Protein AF-A0A177ML89-F1 (afdb_monomer_lite)

pLDDT: mean 73.44, std 17.37, range [39.09, 95.12]

Radius of gyration: 21.92 Å; chains: 1; bounding box: 65×39×32 Å

Structure (mmCIF, N/CA/C/O backbone):
data_AF-A0A177ML89-F1
#
_entry.id   AF-A0A177ML89-F1
#
loop_
_atom_site.group_PDB
_atom_site.id
_atom_site.type_symbol
_atom_site.label_atom_id
_atom_site.label_alt_id
_atom_site.label_comp_id
_atom_site.label_asym_id
_atom_site.label_entity_id
_atom_site.label_seq_id
_atom_site.pdbx_PDB_ins_code
_atom_site.Cartn_x
_atom_site.Cartn_y
_atom_site.Cartn_z
_atom_site.occupancy
_atom_site.B_iso_or_equiv
_atom_site.auth_seq_id
_atom_site.auth_comp_id
_atom_site.auth_asym_id
_atom_site.auth_atom_id
_atom_site.pdbx_PDB_model_num
ATOM 1 N N . MET A 1 1 ? 50.183 16.265 -13.213 1.00 39.09 1 MET A N 1
ATOM 2 C CA . MET A 1 1 ? 48.729 16.297 -13.477 1.00 39.09 1 MET A CA 1
ATOM 3 C C . MET A 1 1 ? 48.058 15.304 -12.548 1.00 39.09 1 MET A C 1
ATOM 5 O O . MET A 1 1 ? 48.103 14.121 -12.831 1.00 39.09 1 MET A O 1
ATOM 9 N N . ASN A 1 2 ? 47.498 15.774 -11.433 1.00 43.50 2 ASN A N 1
ATOM 10 C CA . ASN A 1 2 ? 46.621 14.971 -10.582 1.00 43.50 2 ASN A CA 1
ATOM 11 C C . ASN A 1 2 ? 45.280 15.697 -10.546 1.00 43.50 2 ASN A C 1
ATOM 13 O O . ASN A 1 2 ? 45.191 16.804 -10.016 1.00 43.50 2 ASN A O 1
ATOM 17 N N . ALA A 1 3 ? 44.280 15.111 -11.200 1.00 46.78 3 ALA A N 1
ATOM 18 C CA . ALA A 1 3 ? 42.912 15.593 -11.169 1.00 46.78 3 ALA A CA 1
ATOM 19 C C . ALA A 1 3 ? 42.415 15.473 -9.723 1.00 46.78 3 ALA A C 1
ATOM 21 O O . ALA A 1 3 ? 42.230 14.373 -9.206 1.00 46.78 3 ALA A O 1
ATOM 22 N N . ILE A 1 4 ? 42.287 16.612 -9.044 1.00 54.03 4 ILE A N 1
ATOM 23 C CA . ILE A 1 4 ? 41.677 16.676 -7.720 1.00 54.03 4 ILE A CA 1
ATOM 24 C C . ILE A 1 4 ? 40.181 16.496 -7.956 1.00 54.03 4 ILE A C 1
ATOM 26 O O . ILE A 1 4 ? 39.497 17.409 -8.404 1.00 54.03 4 ILE A O 1
ATOM 30 N N . ASP A 1 5 ? 39.715 15.277 -7.718 1.00 54.53 5 ASP A N 1
ATOM 31 C CA . ASP A 1 5 ? 38.312 14.890 -7.709 1.00 54.53 5 ASP A CA 1
ATOM 32 C C . ASP A 1 5 ? 37.587 15.643 -6.574 1.00 54.53 5 ASP A C 1
ATOM 34 O O . ASP A 1 5 ? 37.682 15.291 -5.395 1.00 54.53 5 ASP A O 1
ATOM 38 N N . GLN A 1 6 ? 36.944 16.761 -6.928 1.00 54.84 6 GLN A N 1
ATOM 39 C CA . GLN A 1 6 ? 36.254 17.693 -6.027 1.00 54.84 6 GLN A CA 1
ATOM 40 C C . GLN A 1 6 ? 34.826 17.220 -5.701 1.00 54.84 6 GLN A C 1
ATOM 42 O O . GLN A 1 6 ? 33.858 17.963 -5.867 1.00 54.84 6 GLN A O 1
ATOM 47 N N . SER A 1 7 ? 34.656 15.981 -5.232 1.00 51.50 7 SER A N 1
ATOM 48 C CA . SER A 1 7 ? 33.344 15.549 -4.738 1.00 51.50 7 SER A CA 1
ATOM 49 C C . SER A 1 7 ? 33.083 16.102 -3.328 1.00 51.50 7 SER A C 1
ATOM 51 O O . SER A 1 7 ? 33.791 15.803 -2.366 1.00 51.50 7 SER A O 1
ATOM 53 N N . LEU A 1 8 ? 32.023 16.906 -3.188 1.00 55.88 8 LEU A N 1
ATOM 54 C CA . LEU A 1 8 ? 31.578 17.529 -1.926 1.00 55.88 8 LEU A CA 1
ATOM 55 C C . LEU A 1 8 ? 31.079 16.523 -0.865 1.00 55.88 8 LEU A C 1
ATOM 57 O O . LEU A 1 8 ? 30.734 16.921 0.244 1.00 55.88 8 LEU A O 1
ATOM 61 N N . ASN A 1 9 ? 31.050 15.226 -1.190 1.00 56.88 9 ASN A N 1
ATOM 62 C CA . ASN A 1 9 ? 30.492 14.159 -0.354 1.00 56.88 9 ASN A CA 1
ATOM 63 C C . ASN A 1 9 ? 31.557 13.235 0.265 1.00 56.88 9 ASN A C 1
ATOM 65 O O . ASN A 1 9 ? 31.221 12.162 0.768 1.00 56.88 9 ASN A O 1
ATOM 69 N N . ARG A 1 10 ? 32.844 13.606 0.242 1.00 56.50 10 ARG A N 1
ATOM 70 C CA . ARG A 1 10 ? 33.887 12.813 0.909 1.00 56.50 10 ARG A CA 1
ATOM 71 C C . ARG A 1 10 ? 33.849 13.020 2.424 1.00 56.50 10 ARG A C 1
ATOM 73 O O . ARG A 1 10 ? 34.308 14.035 2.940 1.00 56.50 10 ARG A O 1
ATOM 80 N N . LEU A 1 11 ? 33.333 12.023 3.137 1.00 55.84 11 LEU A N 1
ATOM 81 C CA . LEU A 1 11 ? 33.464 11.916 4.589 1.00 55.84 11 LEU A CA 1
ATOM 82 C C . LEU A 1 11 ? 34.917 11.531 4.935 1.00 55.84 11 LEU A C 1
ATOM 84 O O . LEU A 1 11 ? 35.426 10.558 4.373 1.00 55.84 11 LEU A O 1
ATOM 88 N N . PRO A 1 12 ? 35.621 12.266 5.816 1.00 56.84 12 PRO A N 1
ATOM 89 C CA . PRO A 1 12 ? 36.996 11.935 6.173 1.00 56.84 12 PRO A CA 1
ATOM 90 C C . PRO A 1 12 ? 37.087 10.576 6.886 1.00 56.84 12 PRO A C 1
ATOM 92 O O . PRO A 1 12 ? 36.226 10.202 7.680 1.00 56.84 12 PRO A O 1
ATOM 95 N N . CYS A 1 13 ? 38.168 9.835 6.642 1.00 56.53 13 CYS A N 1
ATOM 96 C CA . CYS A 1 13 ? 38.415 8.503 7.213 1.00 56.53 13 CYS A CA 1
ATOM 97 C C . CYS A 1 13 ? 38.526 8.480 8.753 1.00 56.53 13 CYS A C 1
ATOM 99 O O . CYS A 1 13 ? 38.340 7.430 9.360 1.00 56.53 13 CYS A O 1
ATOM 101 N N . HIS A 1 14 ? 38.746 9.635 9.388 1.00 58.91 14 HIS A N 1
ATOM 102 C CA . HIS A 1 14 ? 38.721 9.825 10.844 1.00 58.91 14 HIS A CA 1
ATOM 103 C C . HIS A 1 14 ? 37.469 10.589 11.303 1.00 58.91 14 HIS A C 1
ATOM 105 O O . HIS A 1 14 ? 37.539 11.492 12.137 1.00 58.91 14 HIS A O 1
ATOM 111 N N . THR A 1 15 ? 36.312 10.273 10.717 1.00 53.53 15 THR A N 1
ATOM 112 C CA . THR A 1 15 ? 35.036 10.831 11.176 1.00 53.53 15 THR A CA 1
ATOM 113 C C . THR A 1 15 ? 34.656 10.170 12.494 1.00 53.53 15 THR A C 1
ATOM 115 O O . THR A 1 15 ? 34.278 9.003 12.541 1.00 53.53 15 THR A O 1
ATOM 118 N N . ASP A 1 16 ? 34.774 10.926 13.580 1.00 58.97 16 ASP A N 1
ATOM 119 C CA . ASP A 1 16 ? 34.318 10.510 14.900 1.00 58.97 16 ASP A CA 1
ATOM 120 C C . ASP A 1 16 ? 32.780 10.556 14.939 1.00 58.97 16 ASP A C 1
ATOM 122 O O . ASP A 1 16 ? 32.165 11.595 15.202 1.00 58.97 16 ASP A O 1
ATOM 126 N N . TRP A 1 17 ? 32.146 9.432 14.592 1.00 57.22 17 TRP A N 1
ATOM 127 C CA . TRP A 1 17 ? 30.692 9.308 14.431 1.00 57.22 17 TRP A CA 1
ATOM 128 C C . TRP A 1 17 ? 29.907 9.651 15.704 1.00 57.22 17 TRP A C 1
ATOM 130 O O . TRP A 1 17 ? 28.783 10.134 15.603 1.00 57.22 17 TRP A O 1
ATOM 140 N N . ARG A 1 18 ? 30.526 9.536 16.891 1.00 56.75 18 ARG A N 1
ATOM 141 C CA . ARG A 1 18 ? 29.930 9.954 18.176 1.00 56.75 18 ARG A CA 1
ATOM 142 C C . ARG A 1 18 ? 29.671 11.458 18.266 1.00 56.75 18 ARG A C 1
ATOM 144 O O . ARG A 1 18 ? 28.838 11.902 19.047 1.00 56.75 18 ARG A O 1
ATOM 151 N N . ARG A 1 19 ? 30.360 12.277 17.462 1.00 55.75 19 ARG A N 1
ATOM 152 C CA . ARG A 1 19 ? 30.059 13.714 17.352 1.00 55.75 19 ARG A CA 1
ATOM 153 C C . ARG A 1 19 ? 28.910 14.003 16.390 1.00 55.75 19 ARG A C 1
ATOM 155 O O . ARG A 1 19 ? 28.427 15.134 16.399 1.00 55.75 19 ARG A O 1
ATOM 162 N N . TYR A 1 20 ? 28.468 13.037 15.587 1.00 53.50 20 TYR A N 1
ATOM 163 C CA . TYR A 1 20 ? 27.451 13.184 14.540 1.00 53.50 20 TYR A CA 1
ATOM 164 C C . TYR A 1 20 ? 26.111 12.509 14.875 1.00 53.50 20 TYR A C 1
ATOM 166 O O . TYR A 1 20 ? 25.277 12.370 13.987 1.00 53.50 20 TYR A O 1
ATOM 174 N N . ASP A 1 21 ? 25.835 12.205 16.148 1.00 55.53 21 ASP A N 1
ATOM 175 C CA . ASP A 1 21 ? 24.526 11.680 16.600 1.00 55.53 21 ASP A CA 1
ATOM 176 C C . ASP A 1 21 ? 23.336 12.631 16.343 1.00 55.53 21 ASP A C 1
ATOM 178 O O . ASP A 1 21 ? 22.182 12.310 16.615 1.00 55.53 21 ASP A O 1
ATOM 182 N N . SER A 1 22 ? 23.584 13.819 15.789 1.00 55.94 22 SER A N 1
ATOM 183 C CA . SER A 1 22 ? 22.546 14.724 15.301 1.00 55.94 22 SER A CA 1
ATOM 184 C C . SER A 1 22 ? 22.895 15.227 13.893 1.0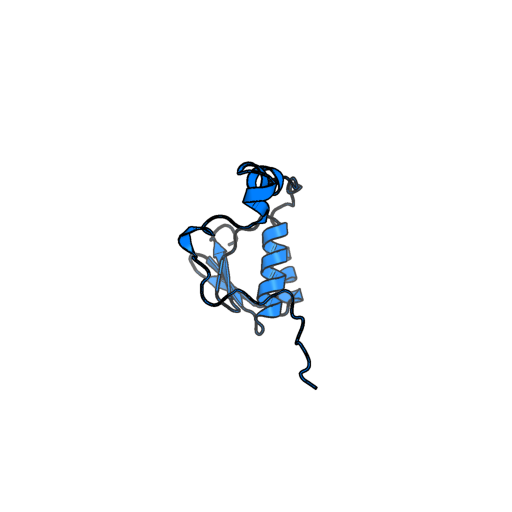0 55.94 22 SER A C 1
ATOM 186 O O . SER A 1 22 ? 23.949 15.853 13.716 1.00 55.94 22 SER A O 1
ATOM 188 N N . PRO A 1 23 ? 22.025 14.992 12.885 1.00 59.84 23 PRO A N 1
ATOM 189 C CA . PRO A 1 23 ? 22.184 15.527 11.538 1.00 59.84 23 PRO A CA 1
ATOM 190 C C . PRO A 1 23 ? 22.497 17.025 11.561 1.00 59.84 23 PRO A C 1
ATOM 192 O O . PRO A 1 23 ? 21.910 17.775 12.343 1.00 59.84 23 PRO A O 1
ATOM 195 N N . THR A 1 24 ? 23.386 17.483 10.677 1.00 58.41 24 THR A N 1
ATOM 196 C CA . THR A 1 24 ? 23.873 18.877 10.585 1.00 58.41 24 THR A CA 1
ATOM 197 C C . THR A 1 24 ? 22.745 19.918 10.582 1.00 58.41 24 THR A C 1
ATOM 199 O O . THR A 1 24 ? 22.886 21.018 11.114 1.00 58.41 24 THR A O 1
ATOM 202 N N . VAL A 1 25 ? 21.586 19.542 10.044 1.00 53.50 25 VAL A N 1
ATOM 203 C CA . VAL A 1 25 ? 20.375 20.364 10.000 1.00 53.50 25 VAL A CA 1
ATOM 204 C C . VAL A 1 25 ? 19.792 20.625 11.403 1.00 53.50 25 VAL A C 1
ATOM 206 O O . VAL A 1 25 ? 19.393 21.750 11.699 1.00 53.50 25 VAL A O 1
ATOM 209 N N . ILE A 1 26 ? 19.828 19.638 12.308 1.00 56.66 26 ILE A N 1
ATOM 210 C CA . ILE A 1 26 ? 19.374 19.770 13.707 1.00 56.66 26 ILE A CA 1
ATOM 211 C C . ILE A 1 26 ? 20.322 20.669 14.507 1.00 56.66 26 ILE A C 1
ATOM 213 O O . ILE A 1 26 ? 19.872 21.453 15.339 1.00 56.66 26 ILE A O 1
ATOM 217 N N . ARG A 1 27 ? 21.631 20.627 14.226 1.00 60.47 27 ARG A N 1
ATOM 218 C CA . ARG A 1 27 ? 22.597 21.544 14.855 1.00 60.47 27 ARG A CA 1
ATOM 219 C C . ARG A 1 27 ? 22.345 23.004 14.492 1.00 60.47 27 ARG A C 1
ATOM 221 O O . ARG A 1 27 ? 22.423 23.864 15.361 1.00 60.47 27 ARG A O 1
ATOM 228 N N . ARG A 1 28 ? 22.043 23.286 13.220 1.0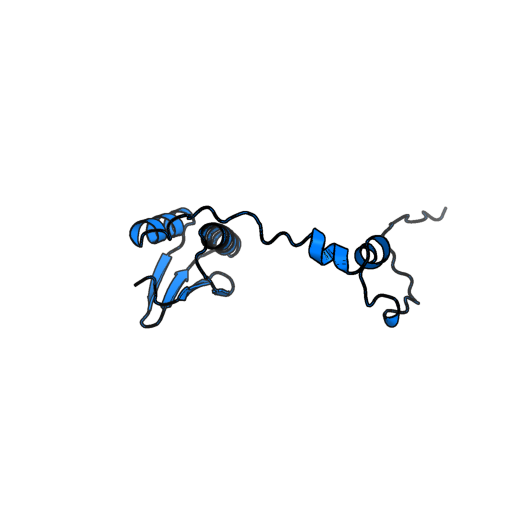0 61.94 28 ARG A N 1
ATOM 229 C CA . ARG A 1 28 ? 21.853 24.662 12.734 1.00 61.94 28 ARG A CA 1
ATOM 230 C C . ARG A 1 28 ? 20.524 25.272 13.177 1.00 61.94 28 ARG A C 1
ATOM 232 O O . ARG A 1 28 ? 20.453 26.473 13.405 1.00 61.94 28 ARG A O 1
ATOM 239 N N . HIS A 1 29 ? 19.479 24.457 13.285 1.00 58.16 29 HIS A N 1
ATOM 240 C CA . HIS A 1 29 ? 18.121 24.935 13.545 1.00 58.16 29 HIS A CA 1
ATOM 241 C C . HIS A 1 29 ? 17.573 24.532 14.927 1.00 58.16 29 HIS A C 1
ATOM 243 O O . HIS A 1 29 ? 16.437 24.875 15.259 1.00 58.16 29 HIS A O 1
ATOM 249 N N . GLY A 1 30 ? 18.370 23.848 15.749 1.00 63.72 30 GLY A N 1
ATOM 250 C CA . GLY A 1 30 ? 17.980 23.357 17.068 1.00 63.72 30 GLY A CA 1
ATOM 251 C C . GLY A 1 30 ? 17.058 22.135 17.012 1.00 63.72 30 GLY A C 1
ATOM 252 O O . GLY A 1 30 ? 16.520 21.770 15.966 1.00 63.72 30 GLY A O 1
ATOM 253 N N . ARG A 1 31 ? 16.840 21.505 18.173 1.00 60.41 31 ARG A N 1
ATOM 254 C CA . ARG A 1 31 ? 15.994 20.303 18.336 1.00 60.41 31 ARG A 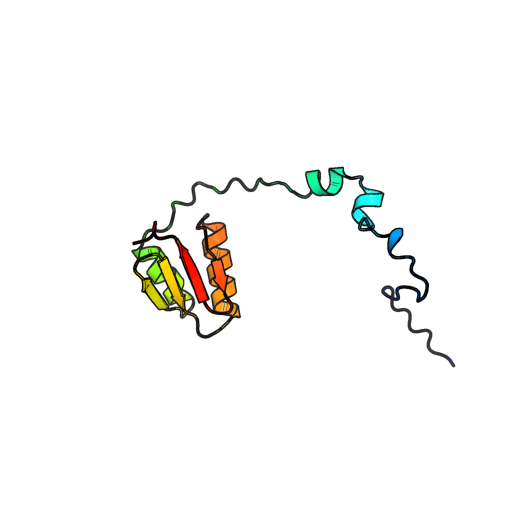CA 1
ATOM 255 C C . ARG A 1 31 ? 14.562 20.500 17.805 1.00 60.41 31 ARG A C 1
ATOM 257 O O . ARG A 1 31 ? 13.995 19.578 17.231 1.00 60.41 31 ARG A O 1
ATOM 264 N N . GLY A 1 32 ? 14.046 21.730 17.874 1.00 57.72 32 GLY A N 1
ATOM 265 C CA . GLY A 1 32 ? 12.747 22.124 17.313 1.00 57.72 32 GLY A CA 1
ATOM 266 C C . GLY A 1 32 ? 12.693 22.226 15.780 1.00 57.72 32 GLY A C 1
ATOM 267 O O . GLY A 1 32 ? 11.659 22.583 15.226 1.00 57.72 32 GLY A O 1
ATOM 268 N N . PHE A 1 33 ? 13.777 21.945 15.047 1.00 64.62 33 PHE A N 1
ATOM 269 C CA . PHE A 1 33 ? 13.734 21.878 13.581 1.00 64.62 33 PHE A CA 1
ATOM 270 C C . PHE A 1 33 ? 12.865 20.727 13.075 1.00 64.62 33 PHE A C 1
ATOM 272 O O . PHE A 1 33 ? 12.096 20.912 12.131 1.00 64.62 33 PHE A O 1
ATOM 279 N N . LEU A 1 34 ? 12.967 19.560 13.719 1.00 57.56 34 LEU A N 1
ATOM 280 C CA . LEU A 1 34 ? 12.098 18.427 13.417 1.00 57.56 34 LEU A CA 1
ATOM 281 C C . LEU A 1 34 ? 10.653 18.750 13.797 1.00 57.56 34 LEU A C 1
ATOM 283 O O . LEU A 1 34 ? 9.762 18.459 13.017 1.00 57.56 34 LEU A O 1
ATOM 287 N N . GLU A 1 35 ? 10.429 19.449 14.911 1.00 60.16 35 GLU A N 1
ATOM 288 C CA . GLU A 1 35 ? 9.088 19.885 15.331 1.00 60.16 35 GLU A CA 1
ATOM 289 C C . GLU A 1 35 ? 8.467 20.907 14.364 1.00 60.16 35 GLU A C 1
ATOM 291 O O . GLU A 1 35 ? 7.268 20.878 14.124 1.00 60.16 35 GLU A O 1
ATOM 296 N N . ARG A 1 36 ? 9.271 21.788 13.749 1.00 55.97 36 ARG A N 1
ATOM 297 C CA . ARG A 1 36 ? 8.792 22.744 12.730 1.00 55.97 36 ARG A CA 1
ATOM 298 C C . ARG A 1 36 ? 8.579 22.117 11.353 1.00 55.97 36 ARG A C 1
ATOM 300 O O . ARG A 1 36 ? 7.730 22.587 10.598 1.00 55.97 36 ARG A O 1
ATOM 307 N N . SER A 1 37 ? 9.373 21.102 11.015 1.00 55.97 37 SER A N 1
ATOM 308 C CA . SER A 1 37 ? 9.285 20.388 9.732 1.00 55.97 37 SER A CA 1
ATOM 309 C C . SER A 1 37 ? 8.217 19.298 9.759 1.00 55.97 37 SER A C 1
ATOM 311 O O . SER A 1 37 ? 7.660 18.946 8.723 1.00 55.97 37 SER A O 1
ATOM 313 N N . PHE A 1 38 ? 7.893 18.790 10.947 1.00 48.00 38 PHE A N 1
ATOM 314 C CA . PHE A 1 38 ? 6.768 17.905 11.169 1.00 48.00 38 PHE A CA 1
ATOM 315 C C . PHE A 1 38 ? 5.526 18.759 11.415 1.00 48.00 38 PHE A C 1
ATOM 317 O O . PHE A 1 38 ? 5.147 19.044 12.544 1.00 48.00 38 PHE A O 1
ATOM 324 N N . LYS A 1 39 ? 4.894 19.198 10.327 1.00 53.84 39 LYS A N 1
ATOM 325 C CA . LYS A 1 39 ? 3.491 19.607 10.370 1.00 53.84 39 LYS A CA 1
ATOM 326 C C . LYS A 1 39 ? 2.644 18.344 10.173 1.00 53.84 39 LYS A C 1
ATOM 328 O O . LYS A 1 39 ? 2.463 17.952 9.019 1.00 53.84 39 LYS A O 1
ATOM 333 N N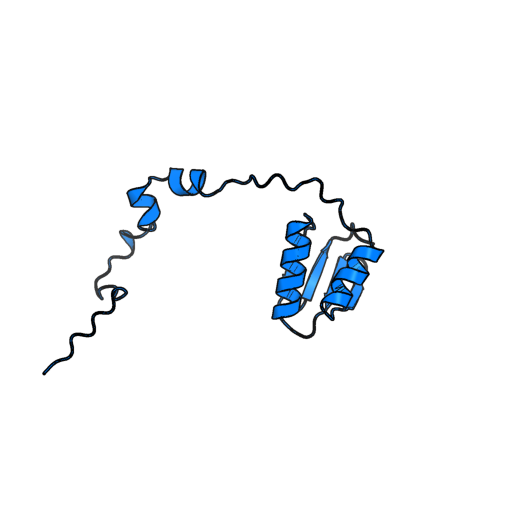 . PRO A 1 40 ? 2.097 17.700 11.222 1.00 55.53 40 PRO A N 1
ATOM 334 C CA . PRO A 1 40 ? 0.964 16.798 11.053 1.00 55.53 40 PRO A CA 1
ATOM 335 C C . PRO A 1 40 ? -0.246 17.688 10.749 1.00 55.53 40 PRO A C 1
ATOM 337 O O . PRO A 1 40 ? -1.009 18.071 11.626 1.00 55.53 40 PRO A O 1
ATOM 340 N N . GLY A 1 41 ? -0.302 18.193 9.525 1.00 47.06 41 GLY A N 1
ATOM 341 C CA . GLY A 1 41 ? -1.111 19.364 9.219 1.00 47.06 41 GLY A CA 1
ATOM 342 C C . GLY A 1 41 ? -1.173 19.648 7.732 1.00 47.06 41 GLY A C 1
ATOM 343 O O . GLY A 1 41 ? -1.132 20.802 7.321 1.00 47.06 41 GLY A O 1
ATOM 344 N N . VAL A 1 42 ? -1.280 18.603 6.920 1.00 44.56 42 VAL A N 1
ATOM 345 C CA . VAL A 1 42 ? -2.364 18.655 5.948 1.00 44.56 42 VAL A CA 1
ATOM 346 C C . VAL A 1 42 ? -3.518 18.078 6.737 1.00 44.56 42 VAL A C 1
ATOM 348 O O . VAL A 1 42 ? -3.469 16.906 7.104 1.00 44.56 42 VAL A O 1
ATOM 351 N N . ALA A 1 43 ? -4.479 18.925 7.111 1.00 50.03 43 ALA A N 1
ATOM 352 C CA . ALA A 1 43 ? -5.796 18.433 7.457 1.00 50.03 43 ALA A CA 1
ATOM 353 C C . ALA A 1 43 ? -6.142 17.465 6.331 1.00 50.03 43 ALA A C 1
ATOM 355 O O . ALA A 1 43 ? -6.286 17.892 5.184 1.00 50.03 43 ALA A O 1
ATOM 356 N N . VAL A 1 44 ? -6.123 16.164 6.631 1.00 54.53 44 VAL A N 1
ATOM 357 C CA . VAL A 1 44 ? -6.781 15.189 5.781 1.00 54.53 44 VAL A CA 1
ATOM 358 C C . VAL A 1 44 ? -8.169 15.798 5.735 1.00 54.53 44 VAL A C 1
ATOM 360 O O . VAL A 1 44 ? -8.832 15.879 6.770 1.00 54.53 44 VAL A O 1
ATOM 363 N N . ALA A 1 45 ? -8.552 16.375 4.588 1.00 51.56 45 ALA A N 1
ATOM 364 C CA . ALA A 1 45 ? -9.963 16.590 4.323 1.00 51.56 45 ALA A CA 1
ATOM 365 C C . ALA A 1 45 ? -10.640 15.298 4.779 1.00 51.56 45 ALA A C 1
ATOM 367 O O . ALA A 1 45 ? -10.001 14.249 4.676 1.00 51.56 45 ALA A O 1
ATOM 368 N N . GLU A 1 46 ? -11.841 15.329 5.341 1.00 51.47 46 GLU A N 1
ATOM 369 C CA . GLU A 1 46 ? -12.566 14.071 5.497 1.00 51.47 46 GLU A CA 1
ATOM 370 C C . GLU A 1 46 ? -12.778 13.511 4.085 1.00 51.47 46 GLU A C 1
ATOM 372 O O . GLU A 1 46 ? -13.724 13.829 3.378 1.00 51.47 46 GLU A O 1
ATOM 377 N N . VAL A 1 47 ? -11.760 12.806 3.601 1.00 56.72 47 VAL A N 1
ATOM 378 C CA . VAL A 1 47 ? -11.747 12.033 2.395 1.00 56.72 47 VAL A CA 1
ATOM 379 C C . VAL A 1 47 ? -12.442 10.815 2.910 1.00 56.72 47 VAL A C 1
ATOM 381 O O . VAL A 1 47 ? -11.844 10.019 3.641 1.00 56.72 47 VAL A O 1
ATOM 384 N N . ASP A 1 48 ? -13.742 10.784 2.638 1.00 66.25 48 ASP A N 1
ATOM 385 C CA . ASP A 1 48 ? -14.575 9.646 2.945 1.00 66.25 48 ASP A CA 1
ATOM 386 C C . ASP A 1 48 ? -13.778 8.390 2.625 1.00 66.25 48 ASP A C 1
ATOM 388 O O . ASP A 1 48 ? -13.163 8.261 1.553 1.00 66.25 48 ASP A O 1
ATOM 392 N N . LYS A 1 49 ? -13.711 7.496 3.616 1.00 70.06 49 LYS A N 1
ATOM 393 C CA . LYS A 1 49 ? -13.104 6.188 3.407 1.00 70.06 49 LYS A CA 1
ATOM 394 C C . LYS A 1 49 ? -13.744 5.629 2.136 1.00 70.06 49 LYS A C 1
ATOM 396 O O . LYS A 1 49 ? -14.976 5.633 2.076 1.00 70.06 49 LYS A O 1
ATOM 401 N N . PRO A 1 50 ? -12.950 5.207 1.130 1.00 74.00 50 PRO A N 1
ATOM 402 C CA . PRO A 1 50 ? -13.519 4.712 -0.112 1.00 74.00 50 PRO A CA 1
ATOM 403 C C . PRO A 1 50 ? -14.613 3.686 0.174 1.00 74.00 50 PRO A C 1
ATOM 405 O O . PRO A 1 50 ? -14.514 2.916 1.124 1.00 74.00 50 PRO A O 1
ATOM 408 N N . SER A 1 51 ? -15.667 3.651 -0.629 1.00 83.00 51 SER A N 1
ATOM 409 C CA . SER A 1 51 ? -16.579 2.511 -0.563 1.00 83.00 51 SER A CA 1
ATOM 410 C C . SER A 1 51 ? -15.847 1.231 -0.998 1.00 83.00 51 SER A C 1
ATOM 412 O O . SER A 1 51 ? -14.812 1.275 -1.670 1.00 83.00 51 SER A O 1
ATOM 414 N N . LYS A 1 52 ? -16.381 0.054 -0.658 1.00 82.25 52 LYS A N 1
ATOM 415 C CA . LYS A 1 52 ? -15.808 -1.228 -1.106 1.00 82.25 52 LYS A CA 1
ATOM 416 C C . LYS A 1 52 ? -15.674 -1.292 -2.633 1.00 82.25 52 LYS A C 1
ATOM 418 O O . LYS A 1 52 ? -14.644 -1.719 -3.145 1.00 82.25 52 LYS A O 1
ATOM 423 N N . ALA A 1 53 ? -16.684 -0.811 -3.359 1.00 85.94 53 ALA A N 1
ATOM 424 C CA . ALA A 1 53 ? -16.661 -0.749 -4.819 1.00 85.94 53 ALA A CA 1
ATOM 425 C C . ALA A 1 53 ? -15.562 0.191 -5.342 1.00 85.94 53 ALA A C 1
ATOM 427 O O . ALA A 1 53 ? -14.844 -0.151 -6.279 1.00 85.94 53 ALA A O 1
ATOM 428 N N . GLU A 1 54 ? -15.374 1.347 -4.703 1.00 87.38 54 GLU A N 1
ATOM 429 C CA . GLU A 1 54 ? -14.286 2.266 -5.051 1.00 87.38 54 GLU A CA 1
ATOM 430 C C . GLU A 1 54 ? -12.907 1.685 -4.762 1.00 87.38 54 GLU A C 1
ATOM 432 O O . GLU A 1 54 ? -11.982 1.920 -5.536 1.00 87.38 54 GLU A O 1
ATOM 437 N N . LEU A 1 55 ? -12.754 0.931 -3.670 1.00 88.25 55 LEU A N 1
ATOM 438 C CA . LEU A 1 55 ? -11.505 0.249 -3.354 1.00 88.25 55 LEU A CA 1
ATOM 439 C C . LEU A 1 55 ? -11.164 -0.780 -4.436 1.00 88.25 55 LEU A C 1
ATOM 441 O O . LEU A 1 55 ? -10.035 -0.802 -4.922 1.00 88.25 55 LEU A O 1
ATOM 445 N N . HIS A 1 56 ? -12.146 -1.583 -4.851 1.00 90.38 56 HIS A N 1
ATOM 446 C CA . HIS A 1 56 ? -11.985 -2.530 -5.953 1.00 90.38 56 HIS A CA 1
ATOM 447 C C . HIS A 1 56 ? -11.560 -1.827 -7.245 1.00 90.38 56 HIS A C 1
ATOM 449 O O . HIS A 1 56 ? -10.518 -2.166 -7.804 1.00 90.38 56 HIS A O 1
ATOM 455 N N . HIS A 1 57 ? -12.282 -0.785 -7.662 1.00 91.06 57 HIS A N 1
ATOM 456 C CA . HIS A 1 57 ? -11.932 -0.031 -8.866 1.00 91.06 57 HIS A CA 1
ATOM 457 C C . HIS A 1 57 ? -10.565 0.651 -8.782 1.00 91.06 57 HIS A C 1
ATOM 459 O O . HIS A 1 57 ? -9.824 0.679 -9.766 1.00 91.06 57 HIS A O 1
ATOM 465 N N . LEU A 1 58 ? -10.200 1.185 -7.615 1.00 90.62 58 LEU A N 1
ATOM 466 C CA . LEU A 1 58 ? -8.884 1.775 -7.395 1.00 90.62 58 LEU A CA 1
ATOM 467 C C . LEU A 1 58 ? -7.788 0.730 -7.615 1.00 90.62 58 LEU A C 1
ATOM 469 O O . LEU A 1 58 ? -6.836 0.978 -8.350 1.00 90.62 58 LEU A O 1
ATOM 473 N N . VAL A 1 59 ? -7.924 -0.441 -7.001 1.00 92.12 59 VAL A N 1
ATOM 474 C CA . VAL A 1 59 ? -6.920 -1.508 -7.070 1.00 92.12 59 VAL A CA 1
ATOM 475 C C . VAL A 1 59 ? -6.803 -2.058 -8.489 1.00 92.12 59 VAL A C 1
ATOM 477 O O . VAL A 1 59 ? -5.688 -2.181 -9.000 1.00 92.12 59 VAL A O 1
ATOM 480 N N . GLU A 1 60 ? -7.931 -2.278 -9.162 1.00 92.31 60 GLU A N 1
ATOM 481 C CA . GLU A 1 60 ? -7.981 -2.685 -10.570 1.00 92.31 60 GLU A CA 1
ATOM 482 C C . GLU A 1 60 ? -7.317 -1.654 -11.495 1.00 92.31 60 GLU A C 1
ATOM 484 O O . GLU A 1 60 ? -6.597 -2.035 -12.417 1.00 92.31 60 GLU A O 1
ATOM 489 N N . SER A 1 61 ? -7.473 -0.349 -11.228 1.00 92.94 61 SER A N 1
ATOM 490 C CA . SER A 1 61 ? -6.833 0.711 -12.029 1.00 92.94 61 SER A CA 1
ATOM 491 C C . SER A 1 61 ? -5.299 0.677 -11.977 1.00 92.94 61 SER A C 1
ATOM 493 O O . SER A 1 61 ? -4.631 1.107 -12.918 1.00 92.94 61 SER A O 1
ATOM 495 N N . PHE A 1 62 ? -4.733 0.116 -10.904 1.00 91.50 62 PHE A N 1
ATOM 496 C CA . PHE A 1 62 ? -3.300 -0.143 -10.753 1.00 91.50 62 PHE A CA 1
ATOM 497 C C . PHE A 1 62 ? -2.896 -1.561 -11.199 1.00 91.50 62 PHE A C 1
ATOM 499 O O . PHE A 1 62 ? -1.750 -1.962 -10.996 1.00 91.50 62 PHE A O 1
ATOM 506 N N . GLY A 1 63 ? -3.817 -2.323 -11.799 1.00 89.62 63 GLY A N 1
ATOM 507 C CA . GLY A 1 63 ? -3.601 -3.705 -12.234 1.00 89.62 63 GLY A CA 1
ATOM 508 C C . GLY A 1 63 ? -3.491 -4.704 -11.080 1.00 89.62 63 GLY A C 1
ATOM 509 O O . GLY A 1 63 ? -2.865 -5.752 -11.240 1.00 89.62 63 GLY A O 1
ATOM 510 N N . GLY A 1 64 ? -4.028 -4.361 -9.908 1.00 91.88 64 GLY A N 1
ATOM 511 C CA . GLY A 1 64 ? -4.052 -5.228 -8.740 1.00 91.88 64 GLY A CA 1
ATOM 512 C C . GLY A 1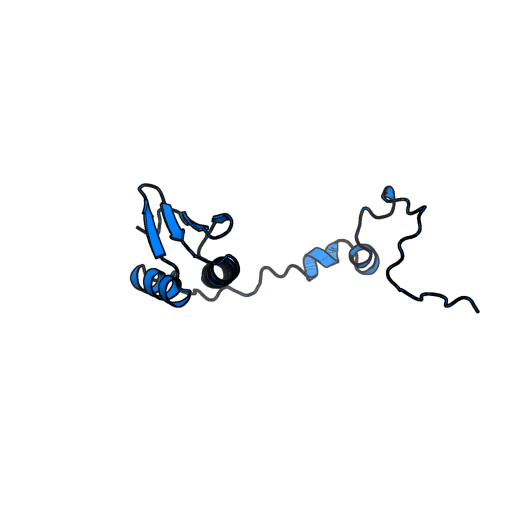 64 ? -5.321 -6.073 -8.644 1.00 91.88 64 GLY A C 1
ATOM 513 O O . GLY A 1 64 ? -6.327 -5.801 -9.295 1.00 91.88 64 GLY A O 1
ATOM 514 N N . LEU A 1 65 ? -5.276 -7.083 -7.781 1.00 93.19 65 LEU A N 1
ATOM 515 C CA . LEU A 1 65 ? -6.408 -7.940 -7.432 1.00 93.19 65 LEU A CA 1
ATOM 516 C C . LEU A 1 65 ? -6.756 -7.770 -5.958 1.00 93.19 65 LEU A C 1
ATOM 518 O O . LEU A 1 65 ? -5.864 -7.683 -5.115 1.00 93.19 65 LEU A O 1
ATOM 522 N N . VAL A 1 66 ? -8.049 -7.772 -5.647 1.00 93.31 66 VAL A N 1
ATOM 523 C CA . VAL A 1 66 ? -8.550 -7.736 -4.270 1.00 93.31 66 VAL A CA 1
ATOM 524 C C . VAL A 1 66 ? -8.947 -9.148 -3.848 1.00 93.31 66 VAL A C 1
ATOM 526 O O . VAL A 1 66 ? -9.804 -9.768 -4.476 1.00 93.31 66 VAL A O 1
ATOM 529 N N . LEU A 1 67 ? -8.339 -9.648 -2.777 1.00 91.12 67 LEU A N 1
ATOM 530 C CA . LEU A 1 67 ? -8.604 -10.956 -2.194 1.00 91.12 67 LEU A CA 1
ATOM 531 C C . LEU A 1 67 ? -9.084 -10.786 -0.741 1.00 91.12 67 LEU A C 1
ATOM 533 O O . LEU A 1 67 ? -8.271 -10.490 0.139 1.00 91.12 67 LEU A O 1
ATOM 537 N N . PRO A 1 68 ? -10.383 -10.971 -0.461 1.00 88.44 68 PRO A N 1
ATOM 538 C CA . PRO A 1 68 ? -10.876 -10.992 0.909 1.00 88.44 68 PRO A CA 1
ATOM 539 C C . PRO A 1 68 ? -10.426 -12.282 1.614 1.00 88.44 68 PRO A C 1
ATOM 541 O O . PRO A 1 68 ? -10.609 -13.383 1.093 1.00 88.44 68 PRO A O 1
ATOM 544 N N . THR A 1 69 ? -9.840 -12.152 2.801 1.00 86.31 69 THR A N 1
ATOM 545 C CA . THR A 1 69 ? -9.538 -13.250 3.734 1.00 86.31 69 THR A CA 1
ATOM 546 C C . THR A 1 69 ? -10.319 -13.039 5.027 1.00 86.31 69 THR A C 1
ATOM 548 O O . THR A 1 69 ? -10.858 -11.958 5.217 1.00 86.31 69 THR A O 1
ATOM 551 N N . ALA A 1 70 ? -10.404 -14.042 5.910 1.00 83.12 70 ALA A N 1
ATOM 552 C CA . ALA A 1 70 ? -11.241 -13.979 7.117 1.00 83.12 70 ALA A CA 1
ATOM 553 C C . ALA A 1 70 ? -10.980 -12.731 7.983 1.00 83.12 70 ALA A C 1
ATOM 555 O O . ALA A 1 70 ? -11.936 -12.076 8.374 1.00 83.12 70 ALA A O 1
ATOM 556 N N . ASP A 1 71 ? -9.710 -12.360 8.168 1.00 85.50 71 ASP A N 1
ATOM 557 C CA . ASP A 1 71 ? -9.306 -11.292 9.096 1.00 85.50 71 ASP A CA 1
ATOM 558 C C . ASP A 1 71 ? -8.799 -10.019 8.383 1.00 85.50 71 ASP A C 1
ATOM 560 O O . ASP A 1 71 ? -8.407 -9.038 9.022 1.00 85.50 71 ASP A O 1
ATOM 564 N N . ALA A 1 72 ? -8.705 -10.033 7.047 1.00 87.19 72 ALA A N 1
ATOM 565 C CA . ALA A 1 72 ? -8.083 -8.954 6.284 1.00 87.19 72 ALA A CA 1
ATOM 566 C C . ALA A 1 72 ? -8.546 -8.899 4.823 1.00 87.19 72 ALA A C 1
ATOM 568 O O . ALA A 1 72 ? -9.096 -9.845 4.267 1.00 87.19 72 ALA A O 1
ATOM 569 N N . VAL A 1 73 ? -8.254 -7.785 4.156 1.00 90.94 73 VAL A N 1
ATOM 570 C CA . VAL A 1 73 ? -8.350 -7.690 2.694 1.00 90.94 73 VAL A CA 1
ATOM 571 C C . VAL A 1 73 ? -6.942 -7.565 2.129 1.00 90.94 73 VAL A C 1
ATOM 573 O O . VAL A 1 73 ? -6.197 -6.650 2.482 1.00 90.94 73 VAL A O 1
ATOM 576 N N . LEU A 1 74 ? -6.561 -8.503 1.266 1.00 92.19 74 LEU A N 1
ATOM 577 C CA . LEU A 1 74 ? -5.263 -8.523 0.605 1.00 92.19 74 LEU A CA 1
ATOM 578 C C . LEU A 1 74 ? -5.381 -7.921 -0.791 1.00 92.19 74 LEU A C 1
ATOM 580 O O . LEU A 1 74 ? -6.221 -8.326 -1.587 1.00 92.19 74 LEU A O 1
ATOM 584 N N . LEU A 1 75 ? -4.508 -6.973 -1.101 1.00 94.00 75 LEU A N 1
ATOM 585 C CA . LEU A 1 75 ? -4.356 -6.390 -2.425 1.00 94.00 75 LEU A CA 1
ATOM 586 C C . LEU A 1 75 ? -3.069 -6.936 -3.036 1.00 94.00 75 LEU A C 1
ATOM 588 O O . LEU A 1 75 ? -1.983 -6.757 -2.476 1.00 94.00 75 LEU A O 1
ATOM 592 N N . LEU A 1 76 ? -3.195 -7.620 -4.164 1.00 95.12 76 LEU A N 1
ATOM 593 C CA . LEU A 1 76 ? -2.104 -8.316 -4.835 1.00 95.12 76 LEU A CA 1
ATOM 594 C C . LEU A 1 76 ? -1.715 -7.547 -6.091 1.00 95.12 76 LEU A C 1
ATOM 596 O O . LEU A 1 76 ? -2.573 -7.272 -6.924 1.00 95.12 76 LEU A O 1
ATOM 600 N N . PHE A 1 77 ? -0.431 -7.244 -6.259 1.00 95.06 77 PHE A N 1
ATOM 601 C CA . PHE A 1 77 ? 0.083 -6.579 -7.456 1.00 95.06 77 PHE A CA 1
ATOM 602 C C . PHE A 1 77 ? 1.202 -7.404 -8.088 1.00 95.06 77 PHE A C 1
ATOM 604 O O . PHE A 1 77 ? 2.002 -8.026 -7.391 1.00 95.06 77 PHE A O 1
ATOM 611 N N . ALA A 1 78 ? 1.295 -7.368 -9.418 1.00 90.19 78 ALA A N 1
ATOM 612 C CA . ALA A 1 78 ? 2.391 -8.010 -10.144 1.00 90.19 78 ALA A CA 1
ATOM 613 C C . ALA A 1 78 ? 3.724 -7.249 -9.999 1.00 90.19 78 ALA A C 1
ATOM 615 O O . ALA A 1 78 ? 4.791 -7.853 -10.054 1.00 90.19 78 ALA A O 1
ATOM 616 N N . ASP A 1 79 ? 3.665 -5.928 -9.790 1.00 91.75 79 ASP A N 1
ATOM 617 C CA . ASP A 1 79 ? 4.834 -5.052 -9.689 1.00 91.75 79 ASP A CA 1
ATOM 618 C C . ASP A 1 79 ? 4.830 -4.266 -8.372 1.00 91.75 79 ASP A C 1
ATOM 620 O O . ASP A 1 79 ? 3.819 -3.697 -7.944 1.00 91.75 79 ASP A O 1
ATOM 624 N N . PHE A 1 80 ? 6.009 -4.175 -7.764 1.00 89.94 80 PHE A N 1
ATOM 625 C CA . PHE A 1 80 ? 6.269 -3.387 -6.568 1.00 89.94 80 PHE A CA 1
ATOM 626 C C . PHE A 1 80 ? 5.922 -1.899 -6.736 1.00 89.94 80 PHE A C 1
ATOM 628 O O . PHE A 1 80 ? 5.402 -1.271 -5.812 1.00 89.94 80 PHE A O 1
ATOM 635 N N . HIS A 1 81 ? 6.203 -1.310 -7.898 1.00 91.69 81 HIS A N 1
ATOM 636 C CA . HIS A 1 81 ? 5.953 0.103 -8.172 1.00 91.69 81 HIS A CA 1
ATOM 637 C C . HIS A 1 81 ? 4.456 0.414 -8.160 1.00 91.69 81 HIS A C 1
ATOM 639 O O . HIS A 1 81 ? 4.058 1.467 -7.652 1.00 91.69 81 HIS A O 1
ATOM 645 N N . TRP A 1 82 ? 3.632 -0.507 -8.664 1.00 91.94 82 TRP A N 1
ATOM 646 C CA . TRP A 1 82 ? 2.177 -0.370 -8.648 1.00 91.94 82 TRP A CA 1
ATOM 647 C C . TRP A 1 82 ? 1.610 -0.540 -7.244 1.00 91.94 82 TRP A C 1
ATOM 649 O O . TRP A 1 82 ? 0.848 0.322 -6.804 1.00 91.94 82 TRP A O 1
ATOM 659 N N . ALA A 1 83 ? 2.083 -1.537 -6.489 1.00 91.81 83 ALA A N 1
ATOM 660 C CA . ALA A 1 83 ? 1.735 -1.678 -5.074 1.00 91.81 83 ALA A CA 1
ATOM 661 C C . ALA A 1 83 ? 2.082 -0.410 -4.276 1.00 91.81 83 ALA A C 1
ATOM 663 O O . ALA A 1 83 ? 1.266 0.104 -3.515 1.00 91.81 83 ALA A O 1
ATOM 664 N N . LYS A 1 84 ? 3.275 0.155 -4.488 1.00 92.19 84 LYS A N 1
ATOM 665 C CA . LYS A 1 84 ? 3.713 1.382 -3.810 1.00 92.19 84 LYS A CA 1
ATOM 666 C C . LYS A 1 84 ? 2.841 2.590 -4.167 1.00 92.19 84 LYS A C 1
ATOM 668 O O . LYS A 1 84 ? 2.500 3.370 -3.283 1.00 92.19 84 LYS A O 1
ATOM 673 N N . ARG A 1 85 ? 2.479 2.766 -5.441 1.00 92.19 85 ARG A N 1
ATOM 674 C CA . ARG A 1 85 ? 1.585 3.859 -5.862 1.00 92.19 85 ARG A CA 1
ATOM 675 C C . ARG A 1 85 ? 0.186 3.698 -5.274 1.00 92.19 85 ARG A C 1
ATOM 677 O O . ARG A 1 85 ? -0.366 4.672 -4.767 1.00 92.19 85 ARG A O 1
ATOM 684 N N . CYS A 1 86 ? -0.355 2.482 -5.280 1.00 91.94 86 CYS A N 1
ATOM 685 C CA . CYS A 1 86 ? -1.655 2.206 -4.680 1.00 91.94 86 CYS A CA 1
ATOM 686 C C . CYS A 1 86 ? -1.644 2.474 -3.164 1.00 91.94 86 CYS A C 1
ATOM 688 O O . CYS A 1 86 ? -2.541 3.143 -2.660 1.00 91.94 86 CYS A O 1
ATOM 690 N N . GLU A 1 87 ? -0.606 2.037 -2.441 1.00 92.44 87 GLU A N 1
ATOM 691 C CA . GLU A 1 87 ? -0.430 2.320 -1.004 1.00 92.44 87 GLU A CA 1
ATOM 692 C C . GLU A 1 87 ? -0.420 3.829 -0.716 1.00 92.44 87 GLU A C 1
ATOM 694 O O . GLU A 1 87 ? -1.077 4.292 0.216 1.00 92.44 87 GLU A O 1
ATOM 699 N N . GLN A 1 88 ? 0.283 4.618 -1.533 1.00 90.81 88 GLN A N 1
ATOM 700 C CA . GLN A 1 88 ? 0.315 6.075 -1.386 1.00 90.81 88 GLN A CA 1
ATOM 701 C C . GLN A 1 88 ? -1.079 6.691 -1.543 1.00 90.81 88 GLN A C 1
ATOM 703 O O . GLN A 1 88 ? -1.453 7.546 -0.741 1.00 90.81 88 GLN A O 1
ATOM 708 N N . HIS A 1 89 ? -1.864 6.231 -2.521 1.00 89.81 89 HIS A N 1
ATOM 709 C CA . HIS A 1 89 ? -3.250 6.673 -2.691 1.00 89.81 89 HIS A CA 1
ATOM 710 C C . HIS A 1 89 ? -4.142 6.269 -1.513 1.00 89.81 89 HIS A C 1
ATOM 712 O O . HIS A 1 89 ? -4.935 7.082 -1.046 1.00 89.81 89 HIS A O 1
ATOM 718 N N . LEU A 1 90 ? -3.994 5.049 -0.996 1.00 88.94 90 LEU A N 1
ATOM 719 C CA . LEU A 1 90 ? -4.733 4.580 0.180 1.00 88.94 90 LEU A CA 1
ATOM 720 C C . LEU A 1 90 ? -4.391 5.414 1.423 1.00 88.94 90 LEU A C 1
ATOM 722 O O . LEU A 1 90 ? -5.287 5.871 2.130 1.00 88.94 90 LEU A O 1
ATOM 726 N N . THR A 1 91 ? -3.107 5.714 1.621 1.00 87.69 91 THR A N 1
ATOM 727 C CA . THR A 1 91 ? -2.615 6.539 2.736 1.00 87.69 91 THR A CA 1
ATOM 728 C C . THR A 1 91 ? -3.148 7.971 2.653 1.00 87.69 91 THR A C 1
ATOM 730 O O . THR A 1 91 ? -3.557 8.539 3.662 1.00 87.69 91 THR A O 1
ATOM 733 N N . GLN A 1 92 ? -3.197 8.556 1.450 1.00 86.12 92 GLN A N 1
ATOM 734 C CA . GLN A 1 92 ? -3.791 9.880 1.220 1.00 86.12 92 GLN A CA 1
ATOM 735 C C . GLN A 1 92 ? -5.290 9.918 1.543 1.00 86.12 92 GLN A C 1
ATOM 737 O O . GLN A 1 92 ? -5.788 10.948 1.986 1.00 86.12 92 GLN A O 1
ATOM 742 N N . ARG A 1 93 ? -5.994 8.796 1.356 1.00 81.38 93 ARG A N 1
ATOM 743 C CA . ARG A 1 93 ? -7.406 8.621 1.733 1.00 81.38 93 ARG A CA 1
ATOM 744 C C . ARG A 1 93 ? -7.595 8.218 3.202 1.00 81.38 93 ARG A C 1
ATOM 746 O O . ARG A 1 93 ? -8.690 7.836 3.593 1.00 81.38 93 ARG A O 1
ATOM 753 N N . GLY A 1 94 ? -6.534 8.242 4.012 1.00 81.62 94 GLY A N 1
ATOM 754 C CA . GLY A 1 94 ? -6.597 7.869 5.427 1.00 81.62 94 GLY A CA 1
ATOM 755 C C . GLY A 1 94 ? -6.886 6.384 5.672 1.00 81.62 94 GLY A C 1
ATOM 756 O O . GLY A 1 94 ? -7.321 6.018 6.764 1.00 81.62 94 GLY A O 1
ATOM 757 N N . VAL A 1 95 ? -6.666 5.519 4.678 1.00 85.00 95 VAL A N 1
ATOM 758 C CA . VAL A 1 95 ? -6.870 4.075 4.816 1.00 85.00 95 VAL A CA 1
ATOM 759 C C . VAL A 1 95 ? -5.622 3.454 5.448 1.00 85.00 95 VAL A C 1
ATOM 761 O O . VAL A 1 95 ? -4.547 3.519 4.848 1.00 85.00 95 VAL A O 1
ATOM 764 N N . PRO A 1 96 ? -5.725 2.843 6.643 1.00 84.62 96 PRO A N 1
ATOM 765 C CA . PRO A 1 96 ? -4.599 2.148 7.248 1.00 84.62 96 PRO A CA 1
ATOM 766 C C . PRO A 1 96 ? -4.272 0.895 6.430 1.00 84.62 96 PRO A C 1
ATOM 768 O O . PRO A 1 96 ? -5.127 0.033 6.232 1.00 84.62 96 PRO A O 1
ATOM 771 N N . SER A 1 97 ? -3.031 0.795 5.960 1.00 89.25 97 SER A N 1
ATOM 772 C CA . SER A 1 97 ? -2.566 -0.313 5.129 1.00 89.25 97 SER A CA 1
ATOM 773 C C . SER A 1 97 ? -1.154 -0.742 5.509 1.00 89.25 97 SER A C 1
ATOM 775 O O . SER A 1 97 ? -0.319 0.104 5.830 1.00 89.25 97 SER A O 1
ATOM 777 N N . LEU A 1 98 ? -0.866 -2.039 5.418 1.00 89.94 98 LEU A N 1
ATOM 778 C CA . LEU A 1 98 ? 0.469 -2.607 5.609 1.00 89.94 98 LEU A CA 1
ATOM 779 C C . LEU A 1 98 ? 0.975 -3.193 4.287 1.00 89.94 98 LEU A C 1
ATOM 781 O O . LEU A 1 98 ? 0.428 -4.183 3.807 1.00 89.94 98 LEU A O 1
ATOM 785 N N . ARG A 1 99 ? 2.032 -2.623 3.698 1.00 90.38 99 ARG A N 1
ATOM 786 C CA . ARG A 1 99 ? 2.632 -3.164 2.468 1.00 90.38 99 ARG A CA 1
ATOM 787 C C . ARG A 1 99 ? 3.785 -4.129 2.752 1.00 90.38 99 ARG A C 1
ATOM 789 O O . ARG A 1 99 ? 4.765 -3.781 3.406 1.00 90.38 99 ARG A O 1
ATOM 796 N N . LEU A 1 100 ? 3.706 -5.315 2.155 1.00 89.62 100 LEU A N 1
ATOM 797 C CA . LEU A 1 100 ? 4.694 -6.392 2.201 1.00 89.62 100 LEU A CA 1
ATOM 798 C C . LEU A 1 100 ? 5.143 -6.736 0.771 1.00 89.62 100 LEU A C 1
ATOM 800 O O . LEU A 1 100 ? 4.575 -7.588 0.085 1.00 89.62 100 LEU A O 1
ATOM 804 N N . GLY A 1 101 ? 6.164 -6.027 0.285 1.00 90.81 101 GLY A N 1
ATOM 805 C CA . GLY A 1 101 ? 6.623 -6.157 -1.101 1.00 90.81 101 GLY A CA 1
ATOM 806 C C . GLY A 1 101 ? 5.554 -5.681 -2.088 1.00 90.81 101 GLY A C 1
ATOM 807 O O . GLY A 1 101 ? 5.216 -4.496 -2.086 1.00 90.81 101 GLY A O 1
ATOM 808 N N . CYS A 1 102 ? 5.040 -6.603 -2.907 1.00 92.19 102 CYS A N 1
ATOM 809 C CA . CYS A 1 102 ? 3.968 -6.367 -3.885 1.00 92.19 102 CYS A CA 1
ATOM 810 C C . CYS A 1 102 ? 2.553 -6.619 -3.330 1.00 92.19 102 CYS A C 1
ATOM 812 O O . CYS A 1 102 ? 1.585 -6.616 -4.085 1.00 92.19 102 CYS A O 1
ATOM 814 N N . HIS A 1 103 ? 2.433 -6.853 -2.024 1.00 91.69 103 HIS A N 1
ATOM 815 C CA . HIS A 1 103 ? 1.173 -7.141 -1.347 1.00 91.69 103 HIS A CA 1
ATOM 816 C C . HIS A 1 103 ? 0.824 -5.985 -0.417 1.00 91.69 103 HIS A C 1
ATOM 818 O O . HIS A 1 103 ? 1.716 -5.432 0.226 1.00 91.69 103 HIS A O 1
ATOM 824 N N . ILE A 1 104 ? -0.454 -5.638 -0.310 1.00 93.31 104 ILE A N 1
ATOM 825 C CA . ILE A 1 104 ? -0.947 -4.669 0.672 1.00 93.31 104 ILE A CA 1
ATOM 826 C C . ILE A 1 104 ? -2.045 -5.338 1.486 1.00 93.31 104 ILE A C 1
ATOM 828 O O . ILE A 1 104 ? -2.982 -5.889 0.924 1.00 93.31 104 ILE A O 1
ATOM 832 N N . GLN A 1 105 ? -1.935 -5.288 2.804 1.00 92.44 105 GLN A N 1
ATOM 833 C CA . GLN A 1 105 ? -2.935 -5.798 3.727 1.00 92.44 105 GLN A CA 1
ATOM 834 C C . GLN A 1 105 ? -3.738 -4.634 4.304 1.00 92.44 105 GLN A C 1
ATOM 836 O O . GLN A 1 105 ? -3.168 -3.668 4.819 1.00 92.44 105 GLN A O 1
ATOM 841 N N . LEU A 1 106 ? -5.060 -4.747 4.231 1.00 90.38 106 LEU A N 1
ATOM 842 C CA . LEU A 1 106 ? -6.012 -3.855 4.880 1.00 90.38 106 LEU A CA 1
ATOM 843 C C . LEU A 1 106 ? -6.671 -4.588 6.059 1.00 90.38 106 LEU A C 1
ATOM 845 O O . LEU A 1 106 ? -6.980 -5.776 5.926 1.00 90.38 106 LEU A O 1
ATOM 849 N N . PRO A 1 107 ? -6.891 -3.913 7.201 1.00 83.38 107 PRO A N 1
ATOM 850 C CA . PRO A 1 107 ? -7.591 -4.500 8.342 1.00 83.38 107 PRO A CA 1
ATOM 851 C C . PRO A 1 107 ? -9.063 -4.802 8.008 1.00 83.38 107 PRO A C 1
ATOM 853 O O . PRO A 1 107 ? -9.644 -4.141 7.151 1.00 83.38 107 PRO A O 1
ATOM 856 N N . GLU A 1 108 ? -9.662 -5.768 8.713 1.00 67.50 108 GLU A N 1
ATOM 857 C CA . GLU A 1 108 ? -11.008 -6.350 8.500 1.00 67.50 108 GLU A CA 1
ATOM 858 C C . GLU A 1 108 ? -12.163 -5.350 8.304 1.00 67.50 108 GLU A C 1
ATOM 860 O O . GLU A 1 108 ? -13.170 -5.692 7.695 1.00 67.50 108 GLU A O 1
ATOM 865 N N . ALA A 1 109 ? -12.010 -4.089 8.724 1.00 63.09 109 ALA A N 1
ATOM 866 C CA . ALA A 1 109 ? -13.007 -3.016 8.605 1.00 63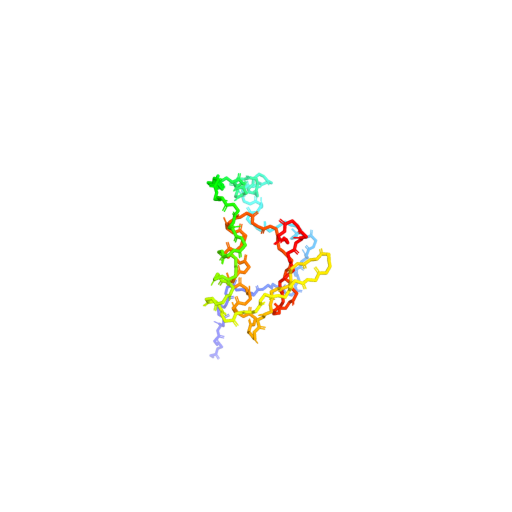.09 109 ALA A CA 1
ATOM 867 C C . ALA A 1 109 ? -13.450 -2.663 7.158 1.00 63.09 109 ALA A C 1
ATOM 869 O O . ALA A 1 109 ? -14.123 -1.653 6.957 1.00 63.09 109 ALA A O 1
ATOM 870 N N . TRP A 1 110 ? -13.046 -3.462 6.168 1.00 60.97 110 TRP A N 1
ATOM 871 C CA . TRP A 1 110 ? -13.289 -3.329 4.732 1.00 60.97 110 TRP A CA 1
ATOM 872 C C . TRP A 1 110 ? -14.072 -4.506 4.114 1.00 60.97 110 TRP A C 1
ATOM 874 O O . TRP A 1 110 ? -14.301 -4.496 2.898 1.00 60.97 110 TRP A O 1
ATOM 884 N N . GLN A 1 111 ? -14.454 -5.519 4.905 1.00 52.69 111 GLN A N 1
ATOM 885 C CA . GLN A 1 111 ? -15.356 -6.595 4.466 1.00 52.69 111 GLN A CA 1
ATOM 886 C C . GLN A 1 111 ? -16.805 -6.117 4.362 1.00 52.69 111 GLN A C 1
ATOM 888 O O . GLN A 1 111 ? -17.411 -6.432 3.304 1.00 52.69 111 GLN A O 1
#

Sequence (111 aa):
MNAIDQSLNRLPCHTDWRRYDSPTVIRRHGRGFLERSFKPGVAVAEVDKPSKAELHHLVESFGGLVLPTADAVLLLFADFHWAKRCEQHLTQRGVPSLRLGCHIQLPEAWQ

Organism: Methylomonas methanica (NCBI:txid421)

Secondary structure (DSSP, 8-state):
-------TT---TT--GGG-SS-HHHHHH-THHHHHH----S------PPPHHHHHHHHHHTT-EEEEETTEEEEE-SSHHHHHHHHHHHHHTT---EEETTEEEEESTT-

Foldseek 3Di:
DDPPPPDPPDDDPPPPCVVPPDPPQCVVVPPCPVVVVPDPDPPLPQLPQDALVRLQVLLVVLVWDWDDDPFWIKIADPAQVSQVVSVVVCVSNVFDWDDDRRMIIGGPPSD